Protein AF-A0A7K2P104-F1 (afdb_monomer)

Foldseek 3Di:
DDACVVQQDWKWFKWAWDWDDPVPRDTDTDIDGDDIFGWHKAFQDPVRVVVCVVVVHLFTIKIKTAFPPPHAQQIWIWGADPVRDIWIWHFHGWDAPPPRRIIMTGTHIDDDD

Mean predicted aligned error: 5.58 Å

Structure (mmCIF, N/CA/C/O backbone):
data_AF-A0A7K2P104-F1
#
_entry.id   AF-A0A7K2P104-F1
#
loop_
_atom_site.group_PDB
_atom_site.id
_atom_site.type_symbol
_atom_site.label_atom_id
_atom_site.label_alt_id
_atom_site.label_comp_id
_atom_site.label_asym_id
_atom_site.label_entity_id
_atom_site.label_seq_id
_atom_site.pdbx_PDB_ins_code
_atom_site.Cartn_x
_atom_site.Cartn_y
_atom_site.Cartn_z
_atom_site.occupancy
_atom_site.B_iso_or_equiv
_atom_site.auth_seq_id
_atom_site.auth_comp_id
_atom_site.auth_asym_id
_atom_site.auth_atom_id
_atom_site.pdbx_PDB_model_num
ATOM 1 N N . MET A 1 1 ? 8.599 -18.945 -15.101 1.00 48.03 1 MET A N 1
ATOM 2 C CA . MET A 1 1 ? 7.807 -17.858 -14.476 1.00 48.03 1 MET A CA 1
ATOM 3 C C . MET A 1 1 ? 8.100 -16.524 -15.169 1.00 48.03 1 MET A C 1
ATOM 5 O O . MET A 1 1 ? 9.167 -15.958 -14.960 1.00 48.03 1 MET A O 1
ATOM 9 N N . ARG A 1 2 ? 7.197 -16.025 -16.024 1.00 57.59 2 ARG A N 1
ATOM 10 C CA . ARG A 1 2 ? 7.258 -14.652 -16.568 1.00 57.59 2 ARG A CA 1
ATOM 11 C C . ARG A 1 2 ? 6.206 -13.810 -15.829 1.00 57.59 2 ARG A C 1
ATOM 13 O O . ARG A 1 2 ? 5.045 -14.189 -15.844 1.00 57.59 2 ARG A O 1
ATOM 20 N N . GLY A 1 3 ? 6.604 -12.737 -15.138 1.00 73.88 3 GLY A N 1
ATOM 21 C CA . GLY A 1 3 ? 5.690 -11.847 -14.398 1.00 73.88 3 GLY A CA 1
ATOM 22 C C . GLY A 1 3 ? 6.352 -11.120 -13.219 1.00 73.88 3 GLY A C 1
ATOM 23 O O . GLY A 1 3 ? 7.480 -11.450 -12.847 1.00 73.88 3 GLY A O 1
ATOM 24 N N . ILE A 1 4 ? 5.643 -10.152 -12.618 1.00 85.44 4 ILE A N 1
ATOM 25 C CA . ILE A 1 4 ? 6.111 -9.350 -11.464 1.00 85.44 4 ILE A CA 1
ATOM 26 C C . ILE A 1 4 ? 6.426 -10.220 -10.231 1.00 85.44 4 ILE A C 1
ATOM 28 O O . ILE A 1 4 ? 7.245 -9.847 -9.403 1.00 85.44 4 ILE A O 1
ATOM 32 N N . GLY A 1 5 ? 5.843 -11.422 -10.126 1.00 84.00 5 GLY A N 1
ATOM 33 C CA . GLY A 1 5 ? 5.972 -12.296 -8.954 1.00 84.00 5 GLY A CA 1
ATOM 34 C C . GLY A 1 5 ? 7.411 -12.556 -8.490 1.00 84.00 5 GLY A C 1
ATOM 35 O O . GLY A 1 5 ? 7.653 -12.600 -7.289 1.00 84.00 5 GLY A O 1
ATOM 36 N N . ARG A 1 6 ? 8.384 -12.637 -9.412 1.00 86.62 6 ARG A N 1
ATOM 37 C CA . ARG A 1 6 ? 9.802 -12.855 -9.061 1.00 86.62 6 ARG A CA 1
ATOM 38 C C . ARG A 1 6 ? 10.445 -11.681 -8.316 1.00 86.62 6 ARG A C 1
ATOM 40 O O . ARG A 1 6 ? 11.456 -11.870 -7.656 1.00 86.62 6 ARG A O 1
ATOM 47 N N . THR A 1 7 ? 9.902 -10.471 -8.462 1.00 89.56 7 THR A N 1
ATOM 48 C CA . THR A 1 7 ? 10.435 -9.260 -7.821 1.00 89.56 7 THR A CA 1
ATOM 49 C C . THR A 1 7 ? 9.724 -8.931 -6.513 1.00 89.56 7 THR A C 1
ATOM 51 O O . THR A 1 7 ? 10.196 -8.069 -5.780 1.00 89.56 7 THR A O 1
ATOM 54 N N . LEU A 1 8 ? 8.597 -9.589 -6.215 1.00 92.81 8 LEU A N 1
ATOM 55 C CA . LEU A 1 8 ? 7.852 -9.403 -4.970 1.00 92.81 8 LEU A CA 1
ATOM 56 C C . LEU A 1 8 ? 8.564 -10.168 -3.855 1.00 92.81 8 LEU A C 1
ATOM 58 O O . LEU A 1 8 ? 8.375 -11.376 -3.713 1.00 92.81 8 LEU A O 1
ATOM 62 N N . ASN A 1 9 ? 9.414 -9.479 -3.102 1.00 93.75 9 ASN A N 1
ATOM 63 C CA . ASN A 1 9 ? 10.351 -10.071 -2.148 1.00 93.75 9 ASN A CA 1
ATOM 64 C C . ASN A 1 9 ? 9.926 -9.939 -0.677 1.00 93.75 9 ASN A C 1
ATOM 66 O O . ASN A 1 9 ? 10.518 -10.600 0.171 1.00 93.75 9 ASN A O 1
ATOM 70 N N . ARG A 1 10 ? 8.886 -9.158 -0.368 1.00 94.44 10 ARG A N 1
ATOM 71 C CA . ARG A 1 10 ? 8.379 -8.948 0.996 1.00 94.44 10 ARG A CA 1
ATOM 72 C C . ARG A 1 10 ? 6.991 -9.550 1.180 1.00 94.44 10 ARG A C 1
ATOM 74 O O . ARG A 1 10 ? 6.208 -9.615 0.233 1.00 94.44 10 ARG A O 1
ATOM 81 N N . SER A 1 11 ? 6.700 -9.992 2.401 1.00 95.50 11 SER A N 1
ATOM 82 C CA . SER A 1 11 ? 5.358 -10.382 2.843 1.00 95.50 11 SER A CA 1
ATOM 83 C C . SER A 1 11 ? 4.787 -9.256 3.698 1.00 95.50 11 SER A C 1
ATOM 85 O O . SER A 1 11 ? 5.452 -8.818 4.635 1.00 95.50 11 SER A O 1
ATOM 87 N N . LEU A 1 12 ? 3.598 -8.767 3.356 1.00 97.12 12 LEU A N 1
ATOM 88 C CA . LEU A 1 12 ? 2.946 -7.648 4.028 1.00 97.12 12 LEU A CA 1
ATOM 89 C C . LEU A 1 12 ? 1.555 -8.081 4.495 1.00 97.12 12 LEU A C 1
ATOM 91 O O . LEU A 1 12 ? 0.735 -8.514 3.686 1.00 97.12 12 LEU A O 1
ATOM 95 N N . ALA A 1 13 ? 1.288 -7.960 5.790 1.00 97.81 13 ALA A N 1
ATOM 96 C CA . ALA A 1 13 ? -0.043 -8.122 6.355 1.00 97.81 13 ALA A CA 1
ATOM 97 C C . ALA A 1 13 ? -0.891 -6.892 6.013 1.00 97.81 13 ALA A C 1
ATOM 99 O O . ALA A 1 13 ? -0.453 -5.764 6.240 1.00 97.81 13 ALA A O 1
ATOM 100 N N . VAL A 1 14 ? -2.090 -7.114 5.479 1.00 98.00 14 VAL A N 1
ATOM 101 C CA . VAL A 1 14 ? -3.068 -6.068 5.165 1.00 98.00 14 VAL A CA 1
ATOM 102 C C . VAL A 1 14 ? -4.011 -5.929 6.348 1.00 98.00 14 VAL A C 1
ATOM 104 O O . VAL A 1 14 ? -4.718 -6.879 6.687 1.00 98.00 14 VAL A O 1
ATOM 107 N N . TRP A 1 15 ? -4.018 -4.755 6.964 1.00 97.81 15 TRP A N 1
ATOM 108 C CA . TRP A 1 15 ? -4.916 -4.393 8.051 1.00 97.81 15 TRP A CA 1
ATOM 109 C C . TRP A 1 15 ? -5.928 -3.378 7.546 1.00 97.81 15 TRP A C 1
ATOM 111 O O . TRP A 1 15 ? -5.551 -2.403 6.896 1.00 97.81 15 TRP A O 1
ATOM 121 N N . ARG A 1 16 ? -7.203 -3.613 7.838 1.00 96.44 16 ARG A N 1
ATOM 122 C CA . ARG A 1 16 ? -8.313 -2.786 7.371 1.00 96.44 16 ARG A CA 1
ATOM 123 C C . ARG A 1 16 ? -9.185 -2.388 8.547 1.00 96.44 16 ARG A C 1
ATOM 125 O O . ARG A 1 16 ? -9.407 -3.185 9.456 1.00 96.44 16 ARG A O 1
ATOM 132 N N . GLU A 1 17 ? -9.666 -1.153 8.512 1.00 94.44 17 GLU A N 1
ATOM 133 C CA . GLU A 1 17 ? -10.672 -0.678 9.453 1.00 94.44 17 GLU A CA 1
ATOM 134 C C . GLU A 1 17 ? -11.972 -1.454 9.233 1.00 94.44 17 GLU A C 1
ATOM 136 O O . GLU A 1 17 ? -12.504 -1.537 8.123 1.00 94.44 17 GLU A O 1
ATOM 141 N N . THR A 1 18 ? -12.454 -2.062 10.304 1.00 90.81 18 THR A N 1
ATOM 142 C CA . THR A 1 18 ? -13.680 -2.848 10.347 1.00 90.81 18 THR A CA 1
ATOM 143 C C . THR A 1 18 ? -14.545 -2.345 11.482 1.00 90.81 18 THR A C 1
ATOM 145 O O . THR A 1 18 ? -14.045 -2.069 12.571 1.00 90.81 18 THR A O 1
ATOM 148 N N . SER A 1 19 ? -15.837 -2.224 11.204 1.00 88.38 19 SER A N 1
ATOM 149 C CA . SER A 1 19 ? -16.822 -1.791 12.182 1.00 88.38 19 SER A CA 1
ATOM 150 C C . SER A 1 19 ? -17.242 -2.981 13.042 1.00 88.38 19 SER A C 1
ATOM 152 O O . SER A 1 19 ? -17.579 -4.041 12.508 1.00 88.38 19 SER A O 1
ATOM 154 N N . VAL A 1 20 ? -17.178 -2.814 14.355 1.00 87.25 20 VAL A N 1
ATOM 155 C CA . VAL A 1 20 ? -17.557 -3.801 15.368 1.00 87.25 20 VAL A CA 1
ATOM 156 C C . VAL A 1 20 ? -18.625 -3.201 16.275 1.00 87.25 20 VAL A C 1
ATOM 158 O O . VAL A 1 20 ? -18.628 -2.000 16.528 1.00 87.25 20 VAL A O 1
ATOM 161 N N . ASP A 1 21 ? -19.566 -4.031 16.713 1.00 85.12 21 ASP A N 1
ATOM 162 C CA . ASP A 1 21 ? -20.617 -3.625 17.649 1.00 85.12 21 ASP A CA 1
ATOM 163 C C . ASP A 1 21 ? -19.994 -3.286 19.013 1.00 85.12 21 ASP A C 1
ATOM 165 O O . ASP A 1 21 ? -19.134 -4.028 19.495 1.00 85.12 21 ASP A O 1
ATOM 169 N N . ASP A 1 22 ? -20.412 -2.172 19.616 1.00 83.56 22 ASP A N 1
ATOM 170 C CA . ASP A 1 22 ? -19.926 -1.715 20.925 1.00 83.56 22 ASP A CA 1
ATOM 171 C C . ASP A 1 22 ? -20.710 -2.311 22.113 1.00 83.56 22 ASP A C 1
ATOM 173 O O . ASP A 1 22 ? -20.414 -2.034 23.276 1.00 83.56 22 ASP A O 1
ATOM 177 N N . GLY A 1 23 ? -21.720 -3.141 21.838 1.00 83.50 23 GLY A N 1
ATOM 178 C CA . GLY A 1 23 ? -22.579 -3.779 22.832 1.00 83.50 23 GLY A CA 1
ATOM 179 C C . GLY A 1 23 ? -23.623 -2.851 23.463 1.00 83.50 23 GLY A C 1
ATOM 180 O O . GLY A 1 23 ? -24.424 -3.314 24.277 1.00 83.50 23 GLY A O 1
ATOM 181 N N . ALA A 1 24 ? -23.652 -1.568 23.091 1.00 84.00 24 ALA A N 1
ATOM 182 C CA . ALA A 1 24 ? -24.586 -0.548 23.570 1.00 84.00 24 ALA A CA 1
ATOM 183 C C . ALA A 1 24 ? -25.468 0.034 22.445 1.00 84.00 24 ALA A C 1
ATOM 185 O O . ALA A 1 24 ? -26.227 0.979 22.674 1.00 84.00 24 ALA A O 1
ATOM 186 N N . GLY A 1 25 ? -25.409 -0.550 21.243 1.00 82.94 25 GLY A N 1
ATOM 187 C CA . GLY A 1 25 ? -26.163 -0.116 20.065 1.00 82.94 25 GLY 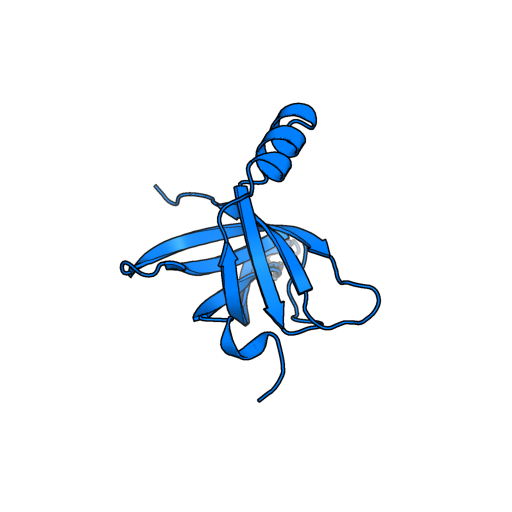A CA 1
ATOM 188 C C . GLY A 1 25 ? -25.430 0.901 19.185 1.00 82.94 25 GLY A C 1
ATOM 189 O O . GLY A 1 25 ? -26.039 1.448 18.264 1.00 82.94 25 GLY A O 1
ATOM 190 N N . GLY A 1 26 ? -24.148 1.159 19.449 1.00 85.75 26 GLY A N 1
ATOM 191 C CA . GLY A 1 26 ? -23.246 1.915 18.589 1.00 85.75 26 GLY A CA 1
ATOM 192 C C . GLY A 1 26 ? -22.253 1.017 17.841 1.00 85.75 26 GLY A C 1
ATOM 193 O O . GLY A 1 26 ? -22.394 -0.204 17.752 1.00 85.75 26 GLY A O 1
ATOM 194 N N . GLN A 1 27 ? -21.276 1.655 17.198 1.00 88.19 27 GLN A N 1
ATOM 195 C CA . GLN A 1 27 ? -20.271 1.002 16.361 1.00 88.19 27 GLN A CA 1
ATOM 196 C C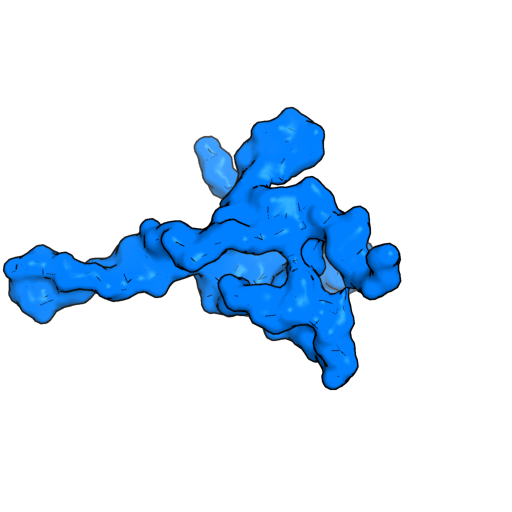 . GLN A 1 27 ? -18.895 1.567 16.713 1.00 88.19 27 GLN A C 1
ATOM 198 O O . GLN A 1 27 ? -18.693 2.783 16.683 1.00 88.19 27 GLN A O 1
ATOM 203 N N . GLU A 1 28 ? -17.937 0.687 16.971 1.00 89.12 28 GLU A N 1
ATOM 204 C CA . GLU A 1 28 ? -16.525 1.023 17.104 1.00 89.12 28 GLU A CA 1
ATOM 205 C C . GLU A 1 28 ? -15.755 0.622 15.844 1.00 89.12 28 GLU A C 1
ATOM 207 O O . GLU A 1 28 ? -16.091 -0.335 15.150 1.00 89.12 28 GLU A O 1
ATOM 212 N N . THR A 1 29 ? -14.691 1.360 15.527 1.00 89.44 29 THR A N 1
ATOM 213 C CA . THR A 1 29 ? -13.798 1.015 14.414 1.00 89.44 29 THR A CA 1
ATOM 214 C C . THR A 1 29 ? -12.543 0.346 14.954 1.00 89.44 29 THR A C 1
ATOM 216 O O . THR A 1 29 ? -11.779 0.955 15.701 1.00 89.44 29 THR A O 1
ATOM 219 N N . ALA A 1 30 ? -12.302 -0.894 14.537 1.00 89.81 30 ALA A N 1
ATOM 220 C CA . ALA A 1 30 ? -11.115 -1.662 14.890 1.00 89.81 30 ALA A CA 1
ATOM 221 C C . ALA A 1 30 ? -10.331 -2.066 13.636 1.00 89.81 30 ALA A C 1
ATOM 223 O O . ALA A 1 30 ? -10.911 -2.406 12.605 1.00 89.81 30 ALA A O 1
ATOM 224 N N . LEU A 1 31 ? -8.998 -2.072 13.723 1.00 92.06 31 LEU A N 1
ATOM 225 C CA . LEU A 1 31 ? -8.145 -2.618 12.667 1.00 92.06 31 LEU A CA 1
ATOM 226 C C . LEU A 1 31 ? -8.081 -4.142 12.786 1.00 92.06 31 LEU A C 1
ATOM 228 O O . LEU A 1 31 ? -7.594 -4.666 13.787 1.00 92.06 31 LEU A O 1
ATOM 232 N N . SER A 1 32 ? -8.490 -4.848 11.736 1.00 94.62 32 SER A N 1
ATOM 233 C CA . SER A 1 32 ? -8.359 -6.303 11.629 1.00 94.62 32 SER A CA 1
ATOM 234 C C . SER A 1 32 ? -7.445 -6.686 10.468 1.00 94.62 32 SER A C 1
ATOM 236 O O . SER A 1 32 ? -7.427 -6.034 9.420 1.00 94.62 32 SER A O 1
ATOM 238 N N . GLN A 1 33 ? -6.646 -7.741 10.646 1.00 95.88 33 GLN A N 1
ATOM 239 C CA . GLN A 1 33 ? -5.861 -8.296 9.548 1.00 95.88 33 GLN A CA 1
ATOM 240 C C . GLN A 1 33 ? -6.789 -9.067 8.605 1.00 95.88 33 GLN A C 1
ATOM 242 O O . GLN A 1 33 ? -7.369 -10.078 8.992 1.00 95.88 33 GLN A O 1
ATOM 247 N N . VAL A 1 34 ? -6.892 -8.614 7.356 1.00 96.38 34 VAL A N 1
ATOM 248 C CA . VAL A 1 34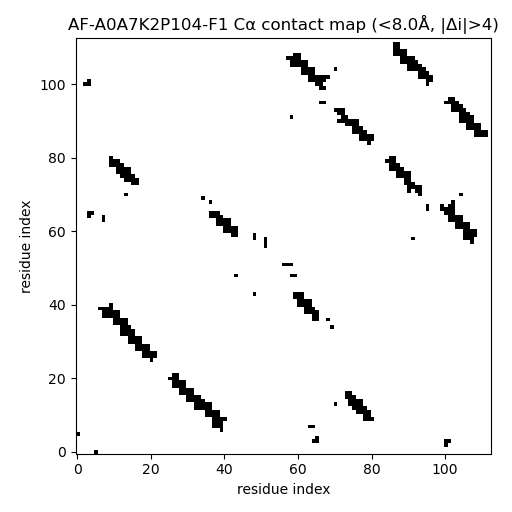 ? -7.800 -9.193 6.351 1.00 96.38 34 VAL A CA 1
ATOM 249 C C . VAL A 1 34 ? -7.086 -10.080 5.334 1.00 96.38 34 VAL A C 1
ATOM 251 O O . VAL A 1 34 ? -7.710 -10.949 4.730 1.00 96.38 34 VAL A O 1
ATOM 254 N N . ALA A 1 35 ? -5.781 -9.880 5.126 1.00 95.56 35 ALA A N 1
ATOM 255 C CA . ALA A 1 35 ? -4.997 -10.656 4.169 1.00 95.56 35 ALA A CA 1
ATOM 256 C C . ALA A 1 35 ? -3.489 -10.588 4.453 1.00 95.56 35 ALA A C 1
ATOM 258 O O . ALA A 1 35 ? -3.011 -9.789 5.259 1.00 95.56 35 ALA A O 1
ATOM 259 N N . THR A 1 36 ? -2.730 -11.398 3.715 1.00 97.06 36 THR A N 1
ATOM 260 C CA . THR A 1 36 ? -1.273 -11.279 3.584 1.00 97.06 36 THR A CA 1
ATOM 261 C C . THR A 1 36 ? -0.921 -11.266 2.101 1.00 97.06 36 THR A C 1
ATOM 263 O O . THR A 1 36 ? -1.319 -12.163 1.359 1.00 97.06 36 THR A O 1
ATOM 266 N N . VAL A 1 37 ? -0.172 -10.257 1.656 1.00 96.62 37 VAL A N 1
ATOM 267 C CA . VAL A 1 37 ? 0.191 -10.058 0.247 1.00 96.62 37 VAL A CA 1
ATOM 268 C C . VAL A 1 37 ? 1.702 -10.058 0.050 1.00 96.62 37 VAL A C 1
ATOM 270 O O . VAL A 1 37 ? 2.469 -9.610 0.900 1.00 96.62 37 VAL A O 1
ATOM 273 N N . ARG A 1 38 ? 2.147 -10.540 -1.114 1.00 96.12 38 ARG A N 1
ATOM 274 C CA . ARG A 1 38 ? 3.537 -10.386 -1.557 1.00 96.12 38 ARG A CA 1
ATOM 275 C C . ARG A 1 38 ? 3.703 -9.024 -2.217 1.00 96.12 38 ARG A C 1
ATOM 277 O O . ARG A 1 38 ? 2.923 -8.678 -3.104 1.00 96.12 38 ARG A O 1
ATOM 284 N N . GLY A 1 39 ? 4.736 -8.290 -1.825 1.00 95.75 39 GLY A N 1
ATOM 285 C CA . GLY A 1 39 ? 5.021 -6.960 -2.346 1.00 95.75 39 GLY A CA 1
ATOM 286 C C . GLY A 1 39 ? 6.501 -6.721 -2.612 1.00 95.75 39 GLY A C 1
ATOM 287 O O . GLY A 1 39 ? 7.366 -7.372 -2.027 1.00 95.75 39 GLY A O 1
ATOM 288 N N . LYS A 1 40 ? 6.791 -5.769 -3.495 1.00 95.56 40 LYS A N 1
ATOM 289 C CA . LYS A 1 4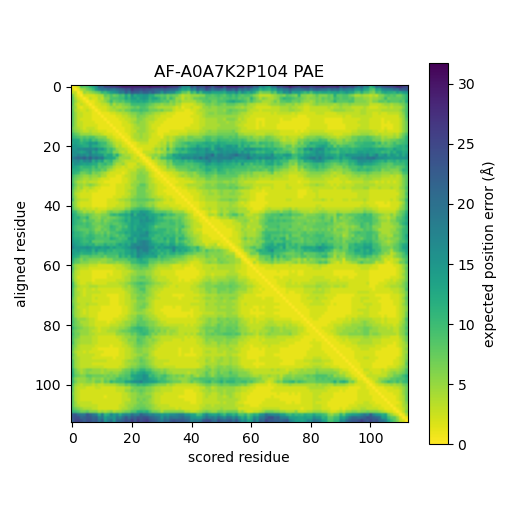0 ? 8.099 -5.119 -3.602 1.00 95.56 40 LYS A CA 1
ATOM 290 C C . LYS A 1 40 ? 7.935 -3.685 -3.117 1.00 95.56 40 LYS A C 1
ATOM 292 O O . LYS A 1 40 ? 7.093 -2.970 -3.653 1.00 95.56 40 LYS A O 1
ATOM 297 N N . VAL A 1 41 ? 8.709 -3.294 -2.112 1.00 94.81 41 VAL A N 1
ATOM 298 C CA . VAL A 1 41 ? 8.676 -1.938 -1.552 1.00 94.81 41 VAL A CA 1
ATOM 299 C C . VAL A 1 41 ? 9.854 -1.163 -2.118 1.00 94.81 41 VAL A C 1
ATOM 301 O O . VAL A 1 41 ? 11.001 -1.512 -1.846 1.00 94.81 41 VAL A O 1
ATOM 304 N N . ASP A 1 42 ? 9.554 -0.124 -2.887 1.00 91.94 42 ASP A N 1
ATOM 305 C CA . ASP A 1 42 ? 10.539 0.753 -3.503 1.00 91.94 42 ASP A CA 1
ATOM 306 C C . ASP A 1 42 ? 10.502 2.134 -2.839 1.00 91.94 42 ASP A C 1
ATOM 308 O O . ASP A 1 42 ? 9.434 2.680 -2.537 1.00 91.94 42 ASP A O 1
ATOM 312 N N . GLN A 1 43 ? 11.692 2.704 -2.643 1.00 85.75 43 GLN A N 1
ATOM 313 C CA . GLN A 1 43 ? 11.854 4.114 -2.299 1.00 85.75 43 GLN A CA 1
ATOM 314 C C . GLN A 1 43 ? 11.264 4.997 -3.413 1.00 85.75 43 GLN A C 1
ATOM 316 O O . GLN A 1 43 ? 11.238 4.585 -4.579 1.00 85.75 43 GLN A O 1
ATOM 321 N N . PRO A 1 44 ? 10.800 6.209 -3.087 1.00 81.31 44 PRO A N 1
ATOM 322 C CA . PRO A 1 44 ? 10.189 7.087 -4.065 1.00 81.31 44 PRO A CA 1
ATOM 323 C C . PRO A 1 44 ? 11.286 7.622 -4.991 1.00 81.31 44 PRO A C 1
ATOM 325 O O . PRO A 1 44 ? 12.381 7.997 -4.551 1.00 81.31 44 PRO A O 1
ATOM 328 N N . SER A 1 45 ? 11.012 7.666 -6.292 1.00 80.69 45 SER A N 1
ATOM 329 C CA . SER A 1 45 ? 11.954 8.251 -7.247 1.00 80.69 45 SER A CA 1
ATOM 330 C C . SER A 1 45 ? 12.132 9.759 -6.994 1.00 80.69 45 SER A C 1
ATOM 332 O O . SER A 1 45 ? 11.271 10.399 -6.384 1.00 80.69 45 SER A O 1
ATOM 334 N N . PRO A 1 46 ? 13.233 10.384 -7.457 1.00 81.25 46 PRO A N 1
ATOM 335 C CA . PRO A 1 46 ? 13.404 11.837 -7.366 1.00 81.25 46 PRO A CA 1
ATOM 336 C C . PRO A 1 46 ? 12.221 12.628 -7.945 1.00 81.25 46 PRO A C 1
ATOM 338 O O . PRO A 1 46 ? 11.775 13.590 -7.327 1.00 81.25 46 PRO A O 1
ATOM 341 N N . THR A 1 47 ? 11.668 12.184 -9.079 1.00 80.50 47 THR A N 1
ATOM 342 C CA . THR A 1 47 ? 10.494 12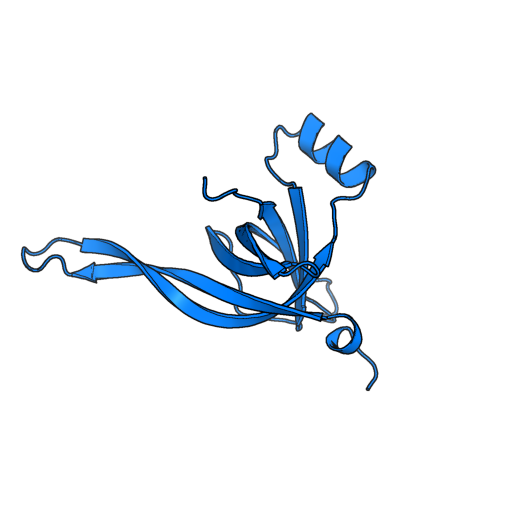.804 -9.711 1.00 80.50 47 THR A CA 1
ATOM 343 C C . THR A 1 47 ? 9.246 12.683 -8.841 1.00 80.50 47 THR A C 1
ATOM 345 O O . THR A 1 47 ? 8.545 13.670 -8.644 1.00 80.50 47 THR A O 1
ATOM 348 N N . GLU A 1 48 ? 8.981 11.507 -8.266 1.00 80.25 48 GLU A N 1
ATOM 349 C CA . GLU A 1 48 ? 7.830 11.305 -7.373 1.00 80.25 48 GLU A CA 1
ATOM 350 C C . GLU A 1 48 ? 7.953 12.135 -6.091 1.00 80.25 48 GLU A C 1
ATOM 352 O O . GLU A 1 48 ? 6.962 12.705 -5.643 1.00 80.25 48 GLU A O 1
ATOM 357 N N . ARG A 1 49 ? 9.165 12.282 -5.540 1.00 78.00 49 ARG A N 1
ATOM 358 C CA . ARG A 1 49 ? 9.416 13.176 -4.397 1.00 78.00 49 ARG A CA 1
ATOM 359 C C . ARG A 1 49 ? 9.148 14.640 -4.737 1.00 78.00 49 ARG A C 1
ATOM 361 O O . ARG A 1 49 ? 8.502 15.325 -3.953 1.00 78.00 49 ARG A O 1
ATOM 368 N N 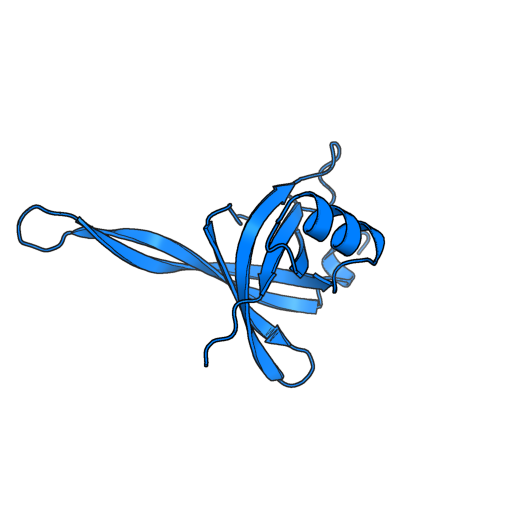. LEU A 1 50 ? 9.604 15.109 -5.899 1.00 80.25 50 LEU A N 1
ATOM 369 C CA . LEU A 1 50 ? 9.334 16.469 -6.381 1.00 80.25 50 LEU A CA 1
ATOM 370 C C . LEU A 1 50 ? 7.830 16.724 -6.543 1.00 80.25 50 LEU A C 1
ATO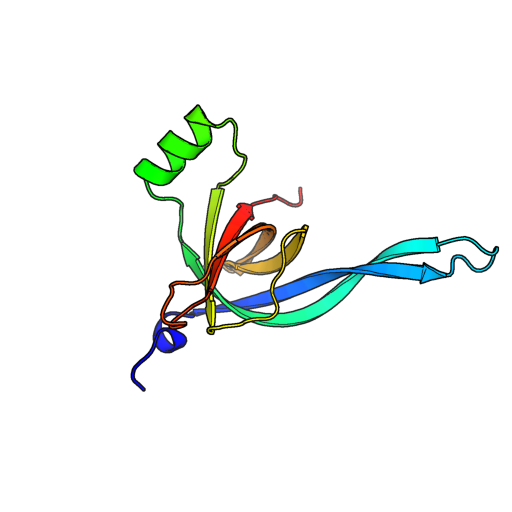M 372 O O . LEU A 1 50 ? 7.326 17.743 -6.077 1.00 80.25 50 LEU A O 1
ATOM 376 N N . MET A 1 51 ? 7.097 15.782 -7.144 1.00 75.88 51 MET A N 1
ATOM 377 C CA . MET A 1 51 ? 5.643 15.906 -7.291 1.00 75.88 51 MET A CA 1
ATOM 378 C C . MET A 1 51 ? 4.920 15.862 -5.942 1.00 75.88 51 MET A C 1
ATOM 380 O O . MET A 1 51 ? 3.981 16.629 -5.729 1.00 75.88 51 MET A O 1
ATOM 384 N N . ALA A 1 52 ? 5.362 15.010 -5.014 1.00 74.38 52 ALA A N 1
ATOM 385 C CA . ALA A 1 52 ? 4.810 14.957 -3.664 1.00 74.38 52 ALA A CA 1
ATOM 386 C C . ALA A 1 52 ? 5.014 16.288 -2.921 1.00 74.38 52 ALA A C 1
ATOM 388 O O . ALA A 1 52 ? 4.073 16.795 -2.317 1.00 74.38 52 ALA A O 1
ATOM 389 N N . GLN A 1 53 ? 6.193 16.910 -3.047 1.00 77.69 53 GLN A N 1
ATOM 390 C CA . GLN A 1 53 ? 6.479 18.229 -2.469 1.00 77.69 53 GLN A CA 1
ATOM 391 C C . GLN A 1 53 ? 5.588 19.329 -3.058 1.00 77.69 53 GLN A C 1
ATOM 393 O O . GLN A 1 53 ? 5.020 20.117 -2.308 1.00 77.69 53 GLN A O 1
ATOM 398 N N . GLN A 1 54 ? 5.418 19.359 -4.384 1.00 80.00 54 GLN A N 1
ATOM 399 C CA . GLN A 1 54 ? 4.557 20.343 -5.056 1.00 80.00 54 GLN A CA 1
ATOM 400 C C . GLN A 1 54 ? 3.070 20.182 -4.716 1.00 80.00 54 GLN A C 1
ATOM 402 O O . GLN A 1 54 ? 2.328 21.158 -4.751 1.00 80.00 54 GLN A O 1
ATOM 407 N N . SER A 1 55 ? 2.630 18.961 -4.402 1.00 75.44 55 SER A N 1
ATOM 408 C CA . SER A 1 55 ? 1.227 18.642 -4.100 1.00 75.44 55 SER A CA 1
ATOM 409 C C . SER A 1 55 ? 0.922 18.539 -2.604 1.00 75.44 55 SER A C 1
ATOM 411 O O . SER A 1 55 ? -0.194 18.169 -2.243 1.00 75.44 55 SER A 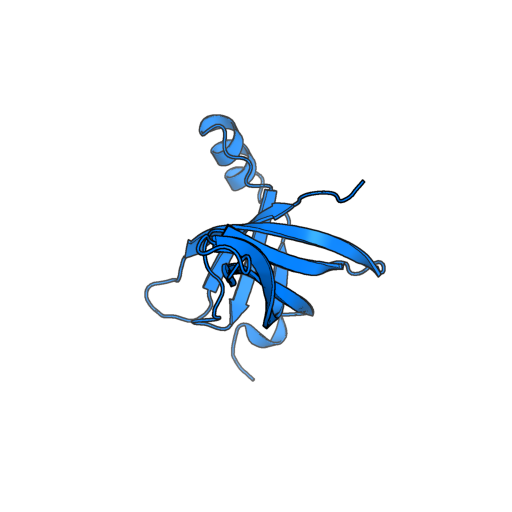O 1
ATOM 413 N N . SER A 1 56 ? 1.899 18.831 -1.735 1.00 78.19 56 SER A N 1
ATOM 414 C CA . SER A 1 56 ? 1.806 18.603 -0.284 1.00 78.19 56 SER A CA 1
ATOM 415 C C . SER A 1 56 ? 1.329 17.183 0.068 1.00 78.19 56 SER A C 1
ATOM 417 O O . SER A 1 56 ? 0.560 16.977 1.004 1.00 78.19 56 SER A O 1
ATOM 419 N N . SER A 1 57 ? 1.763 16.189 -0.711 1.00 80.44 57 SER A N 1
ATOM 420 C CA . SER A 1 57 ? 1.426 14.782 -0.505 1.00 80.44 57 SER A CA 1
ATOM 421 C C . SER A 1 57 ? 2.405 14.118 0.463 1.00 80.44 57 SER A C 1
ATOM 423 O O . SER A 1 57 ? 3.617 14.233 0.299 1.00 80.44 57 SER A O 1
ATOM 425 N N . ASN A 1 58 ? 1.889 13.323 1.405 1.00 82.50 58 ASN A N 1
ATOM 426 C CA . ASN A 1 58 ? 2.698 12.513 2.329 1.00 82.50 58 ASN A CA 1
ATOM 427 C C . ASN A 1 58 ? 3.232 11.209 1.703 1.00 82.50 58 ASN A C 1
ATOM 429 O O . ASN A 1 58 ? 3.702 10.308 2.400 1.00 82.50 58 ASN A O 1
ATOM 433 N N . HIS A 1 59 ? 3.119 11.057 0.383 1.00 86.06 59 HIS A N 1
ATOM 434 C CA . HIS A 1 59 ? 3.616 9.883 -0.316 1.00 86.06 59 HIS A CA 1
ATOM 435 C C . HIS A 1 59 ? 5.126 9.720 -0.110 1.00 86.06 59 HIS A C 1
ATOM 437 O O . HIS A 1 59 ? 5.914 10.583 -0.496 1.00 86.06 59 HIS A O 1
ATOM 443 N N . SER A 1 60 ? 5.528 8.580 0.452 1.00 87.50 60 SER A N 1
ATOM 444 C CA . SER A 1 60 ? 6.935 8.287 0.706 1.00 87.50 60 SER A CA 1
ATOM 445 C C . SER A 1 60 ? 7.425 6.987 0.098 1.00 87.50 60 SER A C 1
ATOM 447 O O . SER A 1 60 ? 8.626 6.864 -0.052 1.00 87.50 60 SER A O 1
ATOM 449 N N . HIS A 1 61 ? 6.578 6.017 -0.252 1.00 92.31 61 HIS A N 1
ATOM 450 C CA . HIS A 1 61 ? 7.036 4.767 -0.874 1.00 92.31 61 HIS A CA 1
ATOM 451 C C . HIS A 1 61 ? 6.036 4.241 -1.894 1.00 92.31 61 HIS A C 1
ATOM 453 O O . HIS A 1 61 ? 4.830 4.477 -1.797 1.00 92.31 61 HIS A O 1
ATOM 459 N N . ASN A 1 62 ? 6.539 3.445 -2.832 1.00 94.56 62 ASN A N 1
ATOM 460 C CA . ASN A 1 62 ? 5.725 2.681 -3.764 1.00 94.56 62 ASN A CA 1
ATOM 461 C C . ASN A 1 62 ? 5.755 1.203 -3.400 1.00 94.56 62 ASN A C 1
ATOM 463 O O . ASN A 1 62 ? 6.829 0.627 -3.224 1.00 94.56 62 ASN A O 1
ATOM 467 N N . ILE A 1 63 ? 4.588 0.564 -3.357 1.00 95.94 63 ILE A N 1
ATOM 468 C CA . ILE A 1 63 ? 4.490 -0.881 -3.156 1.00 95.94 63 ILE A CA 1
ATOM 469 C C . ILE A 1 63 ? 3.877 -1.516 -4.396 1.00 95.94 63 ILE A C 1
ATOM 471 O O . ILE A 1 63 ? 2.719 -1.276 -4.731 1.00 95.94 63 ILE A O 1
ATOM 475 N N . TYR A 1 64 ? 4.664 -2.343 -5.078 1.00 96.12 64 TYR A N 1
ATOM 476 C CA . TYR A 1 64 ? 4.193 -3.159 -6.191 1.00 96.12 64 TYR A CA 1
ATOM 477 C C . TYR A 1 64 ? 3.668 -4.485 -5.663 1.00 96.12 64 TYR A C 1
ATOM 479 O O . TYR A 1 64 ? 4.324 -5.133 -4.850 1.00 96.12 64 TYR A O 1
ATOM 487 N N . LEU A 1 65 ? 2.501 -4.887 -6.146 1.00 96.56 65 LEU A N 1
ATOM 488 C CA . LEU A 1 65 ? 1.750 -6.058 -5.709 1.00 96.56 65 LEU A CA 1
ATOM 489 C C . LEU A 1 65 ? 1.381 -6.932 -6.912 1.00 96.56 65 LEU A C 1
ATOM 491 O O . LEU A 1 65 ? 1.506 -6.522 -8.073 1.00 96.56 65 LEU A O 1
ATOM 495 N N . GLN A 1 66 ? 0.873 -8.132 -6.627 1.00 95.00 66 GLN A N 1
ATOM 496 C CA . GLN A 1 66 ? 0.200 -8.946 -7.641 1.00 95.00 66 GLN A CA 1
ATOM 497 C C . GLN A 1 66 ? -0.936 -8.148 -8.310 1.00 95.00 66 GLN A C 1
ATOM 499 O O . GLN A 1 66 ? -1.550 -7.293 -7.661 1.00 95.00 66 GLN A O 1
ATOM 504 N N . PRO A 1 67 ? -1.245 -8.416 -9.592 1.00 93.25 67 PRO A N 1
ATOM 505 C CA . PRO A 1 67 ? -2.412 -7.827 -10.231 1.00 93.25 67 PRO A CA 1
ATOM 506 C C . PRO A 1 67 ? -3.669 -8.091 -9.406 1.00 93.25 67 PRO A C 1
ATOM 508 O O . PRO A 1 67 ? -3.924 -9.235 -9.038 1.00 93.25 67 PRO A O 1
ATOM 511 N N . ARG A 1 68 ? -4.473 -7.048 -9.171 1.00 91.44 68 ARG A N 1
ATOM 512 C CA . ARG A 1 68 ? -5.749 -7.154 -8.437 1.00 91.44 68 ARG A CA 1
ATOM 513 C C . ARG A 1 68 ? -5.601 -7.656 -6.991 1.00 91.44 68 ARG A C 1
ATOM 515 O O . ARG A 1 68 ? -6.541 -8.232 -6.454 1.00 91.44 68 ARG A O 1
ATOM 522 N N . ALA A 1 69 ? -4.442 -7.454 -6.360 1.00 93.69 69 ALA A N 1
ATOM 523 C CA . ALA A 1 69 ? -4.301 -7.695 -4.925 1.00 93.69 69 ALA A CA 1
ATOM 524 C C . ALA A 1 69 ? -5.369 -6.904 -4.143 1.00 93.69 69 ALA A C 1
ATOM 526 O O . ALA A 1 69 ? -5.594 -5.733 -4.456 1.00 93.69 69 ALA A O 1
ATOM 527 N N . ASP A 1 70 ? -6.006 -7.525 -3.138 1.00 95.12 70 ASP A N 1
ATOM 528 C CA . ASP A 1 70 ? -7.006 -6.862 -2.283 1.00 95.12 70 ASP A CA 1
ATOM 529 C C . ASP A 1 70 ? -6.328 -5.906 -1.294 1.00 95.12 70 ASP A C 1
ATOM 531 O O . ASP A 1 70 ? -6.178 -6.187 -0.108 1.00 95.12 70 ASP A O 1
ATOM 535 N N . VAL A 1 71 ? -5.874 -4.776 -1.823 1.00 97.19 71 VAL A N 1
ATOM 536 C CA . VAL A 1 71 ? -5.306 -3.655 -1.083 1.00 97.19 71 VAL A CA 1
ATOM 537 C C . VAL A 1 71 ? -6.041 -2.403 -1.527 1.00 97.19 71 VAL A C 1
ATOM 539 O O . VAL A 1 71 ? -6.204 -2.156 -2.723 1.00 97.19 71 VAL A O 1
ATOM 542 N N . ARG A 1 72 ? -6.499 -1.615 -0.560 1.00 96.62 72 ARG A N 1
ATOM 543 C CA . ARG A 1 72 ? -7.367 -0.456 -0.767 1.00 96.62 72 ARG A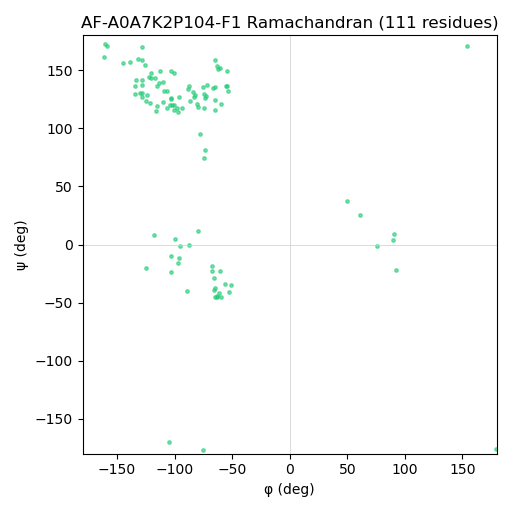 CA 1
ATOM 544 C C . ARG A 1 72 ? -6.781 0.766 -0.077 1.00 96.62 72 ARG A C 1
ATOM 546 O O . ARG A 1 72 ? -5.976 0.658 0.844 1.00 96.62 72 ARG A O 1
ATOM 553 N N . ARG A 1 73 ? -7.198 1.952 -0.523 1.00 95.94 73 ARG A N 1
ATOM 554 C CA . ARG A 1 73 ? -6.905 3.200 0.191 1.00 95.94 73 ARG A CA 1
ATOM 555 C C . ARG A 1 73 ? -7.412 3.095 1.630 1.00 95.94 73 ARG A C 1
ATOM 557 O O . ARG A 1 73 ? -8.530 2.641 1.841 1.00 95.94 73 ARG A O 1
ATOM 564 N N . GLY A 1 74 ? -6.602 3.551 2.580 1.00 95.50 74 GLY A N 1
ATOM 565 C CA . GLY A 1 74 ? -6.897 3.469 4.009 1.00 95.50 74 GLY A CA 1
ATOM 566 C C . GLY A 1 74 ? -6.350 2.213 4.686 1.00 95.50 74 GLY A C 1
ATOM 567 O O . GLY A 1 74 ? -6.099 2.274 5.884 1.00 95.50 74 GLY A O 1
ATOM 568 N N . ASP A 1 75 ? -6.077 1.131 3.944 1.00 97.50 75 ASP A N 1
ATOM 569 C CA . ASP A 1 75 ? -5.451 -0.061 4.524 1.00 97.50 75 ASP A CA 1
ATOM 570 C C . ASP A 1 75 ? -4.051 0.267 5.074 1.00 97.50 75 ASP A C 1
ATOM 572 O O . ASP A 1 75 ? -3.326 1.122 4.546 1.00 97.50 75 ASP A O 1
ATOM 576 N N . GLU A 1 76 ? -3.636 -0.472 6.101 1.00 97.50 76 GLU A N 1
ATOM 577 C CA . GLU A 1 76 ? -2.257 -0.491 6.570 1.00 97.50 76 GLU A CA 1
ATOM 578 C C . GLU A 1 76 ? -1.554 -1.770 6.108 1.00 97.50 76 GLU A C 1
ATOM 580 O O . GLU A 1 76 ? -1.987 -2.888 6.387 1.00 97.50 76 GLU A O 1
ATOM 585 N N . LEU A 1 77 ? -0.419 -1.609 5.435 1.00 97.31 77 LEU A N 1
ATOM 586 C CA . LEU A 1 77 ? 0.467 -2.705 5.069 1.00 97.31 77 LEU A CA 1
ATOM 587 C C . LEU A 1 77 ? 1.596 -2.792 6.094 1.00 97.31 77 LEU A C 1
ATOM 589 O O . LEU A 1 77 ? 2.392 -1.862 6.233 1.00 97.31 77 LEU A O 1
ATOM 593 N N . ARG A 1 78 ? 1.672 -3.911 6.814 1.00 96.88 78 ARG A N 1
ATOM 594 C CA . ARG A 1 78 ? 2.648 -4.137 7.890 1.00 96.88 78 ARG A CA 1
ATOM 595 C C . ARG A 1 78 ? 3.596 -5.275 7.532 1.00 96.88 78 ARG A C 1
ATOM 597 O O . ARG A 1 78 ? 3.157 -6.318 7.058 1.00 96.88 78 ARG A O 1
ATOM 604 N N . GLY A 1 79 ? 4.889 -5.110 7.781 1.00 94.69 79 GLY A N 1
ATOM 605 C CA . GLY A 1 79 ? 5.879 -6.173 7.585 1.00 94.69 79 GLY A CA 1
ATOM 606 C C . GLY A 1 79 ? 7.291 -5.711 7.918 1.00 94.69 79 GLY A C 1
ATOM 607 O O . GLY A 1 79 ? 7.482 -4.581 8.353 1.00 94.69 79 GLY A O 1
ATOM 608 N N . THR A 1 80 ? 8.292 -6.559 7.699 1.00 92.62 80 THR A N 1
ATOM 609 C CA . THR A 1 80 ? 9.698 -6.226 7.978 1.00 92.62 80 THR A CA 1
ATOM 610 C C . THR A 1 80 ? 10.457 -5.840 6.716 1.00 92.62 80 THR A C 1
ATOM 612 O O . THR A 1 80 ? 10.113 -6.293 5.616 1.00 92.62 80 THR A O 1
ATOM 615 N N . ASP A 1 81 ? 11.431 -4.939 6.837 1.00 90.06 81 ASP A N 1
ATOM 616 C CA . ASP A 1 81 ? 12.385 -4.636 5.767 1.00 90.06 81 ASP A CA 1
ATOM 617 C C . ASP A 1 81 ? 13.452 -5.739 5.620 1.00 90.06 81 ASP A C 1
ATOM 619 O O . ASP A 1 81 ? 13.399 -6.776 6.283 1.00 90.06 81 ASP A O 1
ATOM 623 N N . ALA A 1 82 ? 14.414 -5.536 4.716 1.00 85.94 82 ALA A N 1
ATOM 624 C CA . ALA A 1 82 ? 15.489 -6.501 4.476 1.00 85.94 82 ALA A CA 1
ATOM 625 C C . ALA A 1 82 ? 16.464 -6.655 5.661 1.00 85.94 82 ALA A C 1
ATOM 627 O O . ALA A 1 82 ? 17.186 -7.646 5.716 1.00 85.94 82 ALA A O 1
ATOM 628 N N . LEU A 1 83 ? 16.486 -5.693 6.588 1.00 89.25 83 LEU A N 1
ATOM 629 C CA . LEU A 1 83 ? 17.305 -5.707 7.800 1.00 89.25 83 LEU A CA 1
ATOM 630 C C . LEU A 1 83 ? 16.529 -6.246 9.016 1.00 89.25 83 LEU A C 1
ATOM 632 O O . LEU A 1 83 ? 17.094 -6.357 10.098 1.00 89.25 83 LEU A O 1
ATOM 636 N N . GLY A 1 84 ? 15.251 -6.602 8.843 1.00 89.25 84 GLY A N 1
ATOM 637 C CA . GLY A 1 84 ? 14.390 -7.121 9.904 1.00 89.25 84 GLY A CA 1
ATOM 638 C C . GLY A 1 84 ? 13.624 -6.050 10.683 1.00 89.25 84 GLY A C 1
ATOM 639 O O . GLY A 1 84 ? 12.887 -6.399 11.602 1.00 89.25 84 GLY A O 1
ATOM 640 N N . ASN A 1 85 ? 13.723 -4.769 10.316 1.00 90.69 85 ASN A N 1
ATOM 641 C CA . ASN A 1 85 ? 13.009 -3.703 11.018 1.00 90.69 85 ASN A CA 1
ATOM 642 C C . ASN A 1 85 ? 11.527 -3.713 10.651 1.00 90.69 85 ASN A C 1
ATOM 644 O O . ASN A 1 85 ? 11.171 -3.795 9.470 1.00 90.69 85 ASN A O 1
ATOM 648 N N . ALA A 1 86 ? 10.657 -3.580 11.650 1.00 93.44 86 ALA A N 1
ATOM 649 C CA . ALA A 1 86 ? 9.228 -3.437 11.423 1.00 93.44 86 ALA A CA 1
ATOM 650 C C . ALA A 1 86 ? 8.922 -2.126 10.680 1.00 93.44 86 ALA A C 1
ATOM 652 O O . ALA A 1 86 ? 9.446 -1.062 10.998 1.00 93.44 86 ALA A O 1
ATOM 653 N N . GLN A 1 87 ? 8.046 -2.209 9.686 1.00 93.25 87 GLN A N 1
ATOM 654 C CA . GLN A 1 87 ? 7.561 -1.077 8.915 1.00 93.25 87 GLN A CA 1
ATOM 655 C C . GLN A 1 87 ? 6.046 -1.156 8.777 1.00 93.25 87 GLN A C 1
ATOM 657 O O . GLN A 1 87 ? 5.470 -2.231 8.568 1.00 93.25 87 GLN A O 1
ATOM 662 N N . LYS A 1 88 ? 5.412 0.012 8.857 1.00 95.62 88 LYS A N 1
ATOM 663 C CA . LYS A 1 88 ? 3.982 0.192 8.650 1.00 95.62 88 LYS A CA 1
ATOM 664 C C . LYS A 1 88 ? 3.767 1.229 7.562 1.00 95.62 88 LYS A C 1
ATOM 666 O O . LYS A 1 88 ? 4.329 2.317 7.622 1.00 95.62 88 LYS A O 1
ATOM 671 N N . PHE A 1 89 ? 2.956 0.886 6.576 1.00 95.81 89 PHE A N 1
ATOM 672 C CA . PHE A 1 89 ? 2.659 1.747 5.445 1.00 95.81 89 PHE A CA 1
ATOM 673 C C . PHE A 1 89 ? 1.163 2.002 5.365 1.00 95.81 89 PHE A C 1
ATOM 675 O O . PHE A 1 89 ? 0.392 1.058 5.202 1.00 95.81 89 PHE A O 1
ATOM 682 N N . ARG A 1 90 ? 0.746 3.264 5.419 1.00 96.44 90 ARG A N 1
ATOM 683 C CA . ARG A 1 90 ? -0.636 3.653 5.146 1.00 96.44 90 ARG A CA 1
ATOM 684 C C . ARG A 1 90 ? -0.844 3.794 3.645 1.00 96.44 90 ARG A C 1
ATOM 686 O O . ARG A 1 90 ? -0.108 4.524 2.980 1.00 96.44 90 ARG A O 1
ATOM 693 N N . VAL A 1 91 ? -1.854 3.124 3.098 1.00 96.50 91 VAL A N 1
ATOM 694 C CA . VAL A 1 91 ? -2.165 3.195 1.667 1.00 96.50 91 VAL A CA 1
ATOM 695 C C . VAL A 1 91 ? -2.927 4.478 1.350 1.00 96.50 91 VAL A C 1
ATOM 697 O O . VAL A 1 91 ? -4.050 4.687 1.811 1.00 96.50 91 VAL A O 1
ATOM 700 N N . LEU A 1 92 ? -2.333 5.329 0.513 1.00 94.69 92 LEU A N 1
ATOM 701 C CA . LEU A 1 92 ? -2.919 6.597 0.076 1.00 94.69 92 LEU A CA 1
ATOM 702 C C . LEU A 1 92 ? -3.772 6.423 -1.183 1.00 94.69 92 LEU A C 1
ATOM 704 O O . LEU A 1 92 ? -4.842 7.019 -1.294 1.00 94.69 92 LEU A O 1
ATOM 708 N N . SER A 1 93 ? -3.316 5.596 -2.123 1.00 94.44 93 SER A N 1
ATOM 709 C CA . SER A 1 93 ? -4.053 5.235 -3.337 1.00 94.44 93 SER A CA 1
ATOM 710 C C . SER A 1 93 ? -3.493 3.955 -3.960 1.00 94.44 93 SER A C 1
ATOM 712 O O . SER A 1 93 ? -2.366 3.547 -3.675 1.00 94.44 93 SER A O 1
ATOM 714 N N . VAL A 1 94 ? -4.289 3.315 -4.818 1.00 95.19 94 VAL A N 1
ATOM 715 C CA . VAL A 1 94 ? -3.890 2.124 -5.577 1.00 95.19 94 VAL A CA 1
ATOM 716 C C . VAL A 1 94 ? -4.237 2.344 -7.039 1.00 95.19 94 VAL A C 1
ATOM 718 O O . VAL A 1 94 ? -5.354 2.741 -7.363 1.00 95.19 94 VAL A O 1
ATOM 721 N N . VAL A 1 95 ? -3.275 2.088 -7.919 1.00 94.19 95 VAL A N 1
ATOM 722 C CA . VAL A 1 95 ? -3.438 2.203 -9.369 1.00 94.19 95 VAL A CA 1
ATOM 723 C C . VAL A 1 95 ? -3.053 0.903 -10.056 1.00 94.19 95 VAL A C 1
ATOM 725 O O . VAL A 1 95 ? -2.242 0.117 -9.556 1.00 94.19 95 VAL A O 1
ATOM 728 N N . GLN A 1 96 ? -3.623 0.690 -11.236 1.00 91.38 96 GLN A N 1
ATOM 729 C CA . GLN A 1 96 ? -3.341 -0.464 -12.071 1.00 91.38 96 GLN A CA 1
ATOM 730 C C . GLN A 1 96 ? -3.124 -0.006 -13.519 1.00 91.38 96 GLN A C 1
ATOM 732 O O . GLN A 1 96 ? -3.883 0.834 -14.003 1.00 91.38 96 GLN A O 1
ATOM 737 N N . PRO A 1 97 ? -2.107 -0.531 -14.227 1.00 89.00 97 PRO A N 1
ATOM 738 C CA . PRO A 1 97 ? -1.978 -0.297 -15.660 1.00 89.00 97 PRO A CA 1
ATOM 739 C C . PRO A 1 97 ? -3.168 -0.891 -16.420 1.00 89.00 97 PRO A C 1
ATOM 741 O O . PRO A 1 97 ? -3.739 -1.894 -15.989 1.00 89.00 97 PRO A O 1
ATOM 744 N N . SER A 1 98 ? -3.485 -0.340 -17.595 1.00 89.06 98 SER A N 1
ATOM 745 C CA . SER A 1 98 ? -4.631 -0.779 -18.410 1.00 89.06 98 SER A CA 1
ATOM 746 C C . SER A 1 98 ? -4.599 -2.273 -18.747 1.00 89.06 98 SER A C 1
ATOM 748 O O . SER A 1 98 ? -5.640 -2.920 -18.795 1.00 89.06 98 SER A O 1
ATOM 750 N N . THR A 1 99 ? -3.403 -2.844 -18.935 1.00 89.50 99 THR A N 1
ATOM 751 C CA . THR A 1 99 ? -3.210 -4.299 -18.885 1.00 89.50 99 THR A CA 1
ATOM 752 C C . THR A 1 99 ? -2.718 -4.677 -17.484 1.00 89.50 99 THR A C 1
ATOM 754 O O . THR A 1 99 ? -1.603 -4.297 -17.117 1.00 89.50 99 THR A O 1
ATOM 757 N N . PRO A 1 100 ? -3.509 -5.416 -16.690 1.00 84.31 100 PRO A N 1
ATOM 758 C CA . PRO A 1 100 ? -3.255 -5.636 -15.270 1.00 84.31 100 PRO A CA 1
ATOM 759 C C . PRO A 1 100 ? -2.090 -6.613 -15.038 1.00 84.31 100 PRO A C 1
ATOM 761 O O . PRO A 1 100 ? -2.293 -7.797 -14.783 1.00 84.31 100 PRO A O 1
ATOM 764 N N . VAL A 1 101 ? -0.856 -6.111 -15.123 1.00 92.69 101 VAL A N 1
ATOM 765 C CA . VAL A 1 101 ? 0.390 -6.872 -14.882 1.00 92.69 101 VAL A CA 1
ATOM 766 C C . VAL A 1 101 ? 0.950 -6.702 -13.466 1.00 92.69 101 VAL A C 1
ATOM 768 O O . VAL A 1 101 ? 1.763 -7.512 -13.023 1.00 92.69 101 VAL A O 1
ATOM 771 N N . TYR A 1 102 ? 0.486 -5.682 -12.744 1.00 93.69 102 TYR A N 1
ATOM 772 C CA . TYR A 1 102 ? 0.707 -5.452 -11.316 1.00 93.69 102 TYR A CA 1
ATOM 773 C C . TYR A 1 102 ? -0.382 -4.514 -10.777 1.00 93.69 102 TYR A C 1
ATOM 775 O O . TYR A 1 102 ? -1.131 -3.920 -11.557 1.00 93.69 102 TYR A O 1
ATOM 783 N N . SER A 1 103 ? -0.440 -4.361 -9.457 1.00 95.69 103 SER A N 1
ATOM 784 C CA . SER A 1 103 ? -1.074 -3.212 -8.797 1.00 95.69 103 SER A CA 1
ATOM 785 C C . SER A 1 103 ? 0.010 -2.401 -8.083 1.00 95.69 103 SER A C 1
ATOM 787 O O . SER A 1 103 ? 0.935 -2.987 -7.521 1.00 95.69 103 SER A O 1
ATOM 789 N N . LYS A 1 104 ? -0.049 -1.068 -8.148 1.00 95.31 104 LYS A N 1
ATOM 790 C CA . LYS A 1 104 ? 0.902 -0.167 -7.477 1.00 95.31 104 LYS A CA 1
ATOM 791 C C . LYS A 1 104 ? 0.153 0.633 -6.423 1.00 95.31 104 LYS A C 1
ATOM 793 O O . LYS A 1 104 ? -0.769 1.372 -6.755 1.00 95.31 104 LYS A O 1
ATOM 798 N N . ALA A 1 105 ? 0.551 0.476 -5.169 1.00 95.81 105 ALA A N 1
ATOM 799 C CA . ALA A 1 105 ? 0.062 1.272 -4.058 1.00 95.81 105 ALA A CA 1
ATOM 800 C C . ALA A 1 105 ? 1.034 2.423 -3.782 1.00 95.81 105 ALA A C 1
ATOM 802 O O . ALA A 1 105 ? 2.231 2.200 -3.587 1.00 95.81 105 ALA A O 1
ATOM 803 N N . PHE A 1 106 ? 0.509 3.643 -3.755 1.00 94.19 106 PHE A N 1
ATOM 804 C CA . PHE A 1 106 ? 1.215 4.805 -3.234 1.00 94.19 106 PHE A CA 1
ATOM 805 C C . PHE A 1 106 ? 0.967 4.852 -1.734 1.00 94.19 106 PHE A C 1
ATOM 807 O O . PHE A 1 106 ? -0.187 4.849 -1.296 1.00 94.19 106 PHE A O 1
ATOM 814 N N . VAL A 1 107 ? 2.039 4.862 -0.947 1.00 94.50 107 VAL A N 1
ATOM 815 C CA . VAL A 1 107 ? 1.927 4.737 0.505 1.00 94.50 107 VAL A CA 1
ATOM 816 C C . VAL A 1 107 ? 2.740 5.790 1.243 1.00 94.50 107 VAL A C 1
ATOM 818 O O . VAL A 1 107 ? 3.688 6.368 0.707 1.00 94.50 107 VAL A O 1
ATOM 821 N N . GLU A 1 108 ? 2.361 5.998 2.493 1.00 93.31 108 GLU A N 1
ATOM 822 C CA . GLU A 1 108 ? 3.105 6.740 3.500 1.00 93.31 108 GLU A CA 1
ATOM 823 C C . GLU A 1 108 ? 3.682 5.733 4.502 1.00 93.31 108 GLU A C 1
ATOM 825 O O . GLU A 1 108 ? 2.938 5.007 5.159 1.00 93.31 108 GLU A O 1
ATOM 830 N N . LEU A 1 109 ? 5.008 5.651 4.607 1.00 92.75 109 LEU A N 1
ATOM 831 C CA . LEU A 1 109 ? 5.675 4.990 5.727 1.00 92.75 109 LEU A CA 1
ATOM 832 C C . LEU A 1 109 ? 5.374 5.767 7.011 1.00 92.75 109 LEU A C 1
ATOM 834 O O . LEU A 1 109 ? 5.818 6.899 7.177 1.00 92.75 109 LEU A O 1
ATOM 838 N N . THR A 1 110 ? 4.668 5.121 7.926 1.00 90.81 110 THR A N 1
ATOM 839 C CA . THR A 1 110 ? 4.419 5.610 9.280 1.00 90.81 110 THR A CA 1
ATOM 840 C C . THR A 1 110 ? 5.357 4.872 10.229 1.00 90.81 110 THR A C 1
ATOM 842 O O . THR A 1 110 ? 5.300 3.641 10.307 1.00 90.81 110 THR A O 1
ATOM 845 N N . GLN A 1 111 ? 6.224 5.588 10.944 1.00 70.06 111 GLN A N 1
ATOM 846 C CA . GLN A 1 111 ? 6.973 4.988 12.048 1.00 70.06 111 GLN A CA 1
ATOM 847 C C . GLN A 1 111 ? 6.027 4.755 13.228 1.00 70.06 111 GLN A C 1
ATOM 849 O O . GLN A 1 111 ? 5.327 5.669 13.660 1.00 70.06 111 GLN A O 1
ATOM 854 N N . SER A 1 112 ? 6.013 3.528 13.744 1.00 55.75 112 SER A N 1
ATOM 855 C CA . SER A 1 112 ? 5.659 3.313 15.145 1.00 55.75 112 SER A CA 1
ATOM 856 C C . SER A 1 112 ? 6.862 3.791 15.959 1.00 55.75 112 SER A C 1
ATOM 858 O O . SER A 1 112 ? 7.980 3.391 15.628 1.00 55.75 112 SER A O 1
ATOM 860 N N . GLN A 1 113 ? 6.641 4.697 16.915 1.00 39.88 113 GLN A N 1
ATOM 861 C CA . GLN A 1 113 ? 7.684 5.152 17.840 1.00 39.88 113 GLN A CA 1
ATOM 862 C C . GLN A 1 113 ? 8.328 3.990 18.597 1.00 39.88 113 GLN A C 1
ATOM 864 O O . GLN A 1 113 ? 7.615 2.987 18.839 1.00 39.88 113 GLN A O 1
#

Radius of gyration: 15.48 Å; Cα contacts (8 Å, |Δi|>4): 244; chains: 1; bounding box: 44×38×42 Å

Sequence (113 aa):
MRGIGRTLNRSLAVWRETSVDDGAGGQETALSQVATVRGKVDQPSPTERLMAQQSSSNHSHNIYLQPRADVRRGDELRGTDALGNAQKFRVLSVVQPSTPVYSKAFVELTQSQ

Solvent-accessible surface area (backbone atoms only — not comparable to full-atom values): 6476 Å² total; per-residue (Å²): 140,89,68,58,68,85,63,36,77,38,65,29,39,34,28,36,80,39,81,39,77,64,87,78,87,54,75,41,82,43,77,42,80,79,49,75,44,53,23,28,82,40,77,56,50,74,67,56,48,54,51,21,63,78,66,75,44,74,61,51,30,38,34,41,32,52,50,81,53,98,69,53,60,72,23,34,41,34,36,53,50,98,86,63,48,81,46,36,27,41,27,70,39,69,49,62,54,97,68,69,66,33,24,40,32,40,17,26,71,48,82,79,131

Secondary structure (DSSP, 8-state):
--SGGGG--EEEEEEEEEEEE-SSS-EEEEEEEEEEEEEEEEPPPHHHHHHHHHTT----EEEEESTT-S--TTPEEEEE-TTS-EEEEEEEEEE--SS-S-EEEEEEEEPP-

Nearest PDB structures (foldseek):
  7z4w-assembly1_1  TM=8.584E-01  e=1.055E-04  Bacillus subtilis
  2kz4-assembly1_A  TM=7.991E-01  e=1.171E-04  Shigella flexneri
  8fwe-assembly1_AM  TM=6.438E-01  e=2.718E-05  Agrobacterium phage Milano
  6tba-assembly1_3A  TM=6.367E-01  e=1.591E-03  Rhodobacter capsulatus SB 1003
  2kca-assembly1_A  TM=5.380E-01  e=3.134E-03  Bacillus phage SPP1

pLDDT: mean 88.92, std 9.89, range [39.88, 98.0]